Protein AF-A0AA43S3T0-F1 (afdb_monomer)

Structure (mmCIF, N/CA/C/O backbone):
data_AF-A0AA43S3T0-F1
#
_entry.id   AF-A0AA43S3T0-F1
#
loop_
_atom_site.group_PDB
_atom_site.id
_atom_site.type_symbol
_atom_site.label_atom_id
_atom_site.label_alt_id
_atom_site.label_comp_id
_atom_site.label_asym_id
_atom_site.label_entity_id
_atom_site.label_seq_id
_atom_site.pdbx_PDB_ins_code
_atom_site.Cartn_x
_atom_site.Cartn_y
_atom_site.Cartn_z
_atom_site.occupancy
_atom_site.B_iso_or_equiv
_atom_site.auth_seq_id
_atom_site.auth_comp_id
_atom_site.auth_asym_id
_atom_site.auth_atom_id
_atom_site.pdbx_PDB_model_num
ATOM 1 N N . MET A 1 1 ? -4.578 -2.509 16.527 1.00 83.94 1 MET A N 1
ATOM 2 C CA . MET A 1 1 ? -5.750 -3.206 15.961 1.00 83.94 1 MET A CA 1
ATOM 3 C C . MET A 1 1 ? -5.403 -3.495 14.519 1.00 83.94 1 MET A C 1
ATOM 5 O O . MET A 1 1 ? -5.142 -2.548 13.789 1.00 83.94 1 MET A O 1
ATOM 9 N N . VAL A 1 2 ? -5.356 -4.769 14.134 1.00 89.44 2 VAL A N 1
ATOM 10 C CA . VAL A 1 2 ? -5.091 -5.154 12.743 1.00 89.44 2 VAL A CA 1
ATOM 11 C C . VAL A 1 2 ? -6.411 -5.139 11.975 1.00 89.44 2 VAL A C 1
ATOM 13 O O . VAL A 1 2 ? -7.426 -5.616 12.489 1.00 89.44 2 VAL A O 1
ATOM 16 N N . LYS A 1 3 ? -6.415 -4.540 10.783 1.00 90.69 3 LYS A N 1
ATOM 17 C CA . LYS A 1 3 ? -7.557 -4.528 9.860 1.00 90.69 3 LYS A CA 1
ATOM 18 C C . LYS A 1 3 ? -7.117 -4.982 8.477 1.00 90.69 3 LYS A C 1
ATOM 20 O O . LYS A 1 3 ? -6.060 -4.569 8.008 1.00 90.69 3 LYS A O 1
ATOM 25 N N . SER A 1 4 ? -7.959 -5.762 7.814 1.00 94.06 4 SER A N 1
ATOM 26 C CA . SER A 1 4 ? -7.702 -6.257 6.463 1.00 94.06 4 SER A CA 1
ATOM 27 C C . SER A 1 4 ? -8.388 -5.364 5.428 1.00 94.06 4 SER A C 1
ATOM 29 O O . SER A 1 4 ? -9.544 -4.972 5.598 1.00 94.06 4 SER A O 1
ATOM 31 N N . TYR A 1 5 ? -7.677 -5.036 4.351 1.00 94.38 5 TYR A N 1
ATOM 32 C CA . TYR A 1 5 ? -8.184 -4.211 3.257 1.00 94.38 5 TYR A CA 1
ATOM 33 C C . TYR A 1 5 ? -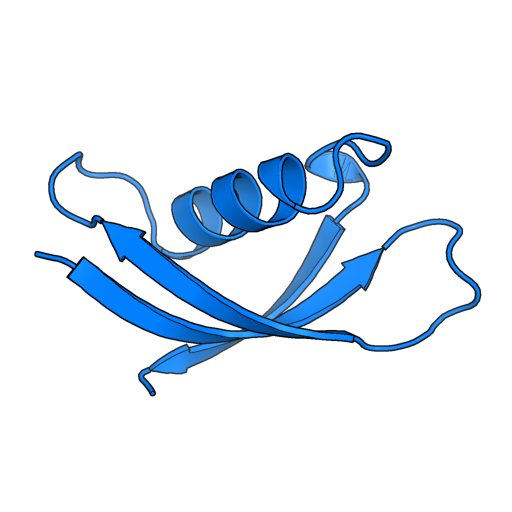7.988 -4.911 1.918 1.00 94.38 5 TYR A C 1
ATOM 35 O O . TYR A 1 5 ? -6.906 -5.417 1.629 1.00 94.38 5 TYR A O 1
ATOM 43 N N . ASN A 1 6 ? -9.015 -4.879 1.070 1.00 95.62 6 ASN A N 1
ATOM 44 C CA . ASN A 1 6 ? -8.873 -5.176 -0.351 1.00 95.62 6 ASN A CA 1
ATOM 45 C C . ASN A 1 6 ? -8.413 -3.908 -1.067 1.00 95.62 6 ASN A C 1
ATOM 47 O O . ASN A 1 6 ? -9.136 -2.908 -1.091 1.00 95.62 6 ASN A O 1
ATOM 51 N N . VAL A 1 7 ? -7.215 -3.949 -1.641 1.00 95.81 7 VAL A N 1
ATOM 52 C CA . VAL A 1 7 ? -6.552 -2.791 -2.241 1.00 95.81 7 VAL A CA 1
ATOM 53 C C . VAL A 1 7 ? -6.421 -2.979 -3.739 1.00 95.81 7 VAL A C 1
ATOM 55 O O . VAL A 1 7 ? -5.919 -4.001 -4.202 1.00 95.81 7 VAL A O 1
ATOM 58 N N . ARG A 1 8 ? -6.832 -1.954 -4.483 1.00 95.25 8 ARG A N 1
ATOM 59 C CA . ARG A 1 8 ? -6.592 -1.803 -5.916 1.00 95.25 8 ARG A CA 1
ATOM 60 C C . ARG A 1 8 ? -5.459 -0.808 -6.126 1.00 95.25 8 ARG A C 1
ATOM 62 O O . ARG A 1 8 ? -5.572 0.345 -5.705 1.00 95.25 8 ARG A O 1
ATOM 69 N N . TYR A 1 9 ? -4.394 -1.231 -6.793 1.00 94.56 9 TYR A N 1
ATOM 70 C CA . TYR A 1 9 ? -3.206 -0.409 -7.026 1.00 94.56 9 TYR A CA 1
ATOM 71 C C . TYR A 1 9 ? -2.598 -0.670 -8.409 1.00 94.56 9 TYR A C 1
ATOM 73 O O . TYR A 1 9 ? -2.958 -1.618 -9.105 1.00 94.56 9 TYR A O 1
ATOM 81 N N . SER A 1 10 ? -1.672 0.185 -8.824 1.00 94.00 10 SER A N 1
ATOM 82 C CA . SER A 1 10 ? -0.855 -0.008 -10.022 1.00 94.00 10 SER A CA 1
ATOM 83 C C . SER A 1 10 ? 0.602 0.310 -9.731 1.00 94.00 10 SER A C 1
ATOM 85 O O . SER A 1 10 ? 0.894 1.203 -8.936 1.00 94.00 10 SER A O 1
ATOM 87 N N . LEU A 1 11 ? 1.500 -0.383 -10.425 1.00 92.81 11 LEU A N 1
ATOM 88 C CA . LEU A 1 11 ? 2.941 -0.161 -10.352 1.00 92.81 11 LEU A CA 1
ATOM 89 C C . LEU A 1 11 ? 3.398 0.610 -11.591 1.00 92.81 11 LEU A C 1
ATOM 91 O O . LEU A 1 11 ? 3.056 0.259 -12.723 1.00 92.81 11 LEU A O 1
ATOM 95 N N . LYS A 1 12 ? 4.172 1.672 -11.393 1.00 89.75 12 LYS A N 1
ATOM 96 C CA . LYS A 1 12 ? 4.706 2.507 -12.467 1.00 89.75 12 LYS A CA 1
ATOM 97 C C . LYS A 1 12 ? 5.655 1.692 -13.343 1.00 89.75 12 LYS A C 1
ATOM 99 O O . LYS A 1 12 ? 6.553 1.023 -12.854 1.00 89.75 12 LYS A O 1
ATOM 104 N N . GLY A 1 13 ? 5.468 1.740 -14.658 1.00 83.94 13 GLY A N 1
ATOM 105 C CA . GLY A 1 13 ? 6.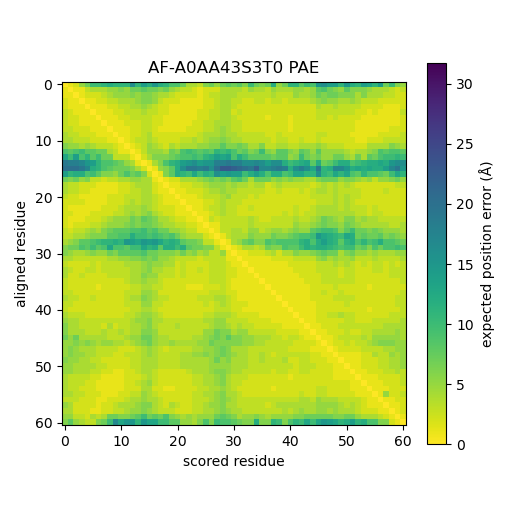310 0.998 -15.606 1.00 83.94 13 GLY A CA 1
ATOM 106 C C . GLY A 1 13 ? 5.966 -0.489 -15.745 1.00 83.94 13 GLY A C 1
ATOM 107 O O . GLY A 1 13 ? 6.347 -1.094 -16.747 1.00 83.94 13 GLY A O 1
ATOM 108 N N . ALA A 1 14 ? 5.165 -1.068 -14.841 1.00 80.56 14 ALA A N 1
ATOM 109 C CA . ALA A 1 14 ? 4.422 -2.272 -15.187 1.00 80.56 14 ALA A CA 1
ATOM 110 C C . ALA A 1 14 ? 3.418 -1.877 -16.279 1.00 80.56 14 ALA A C 1
ATOM 112 O O . ALA A 1 14 ? 2.698 -0.889 -16.123 1.00 80.56 14 ALA A O 1
ATOM 113 N N . ARG A 1 15 ? 3.400 -2.596 -17.414 1.00 71.50 15 ARG A N 1
ATOM 114 C CA . ARG A 1 15 ? 2.372 -2.417 -18.462 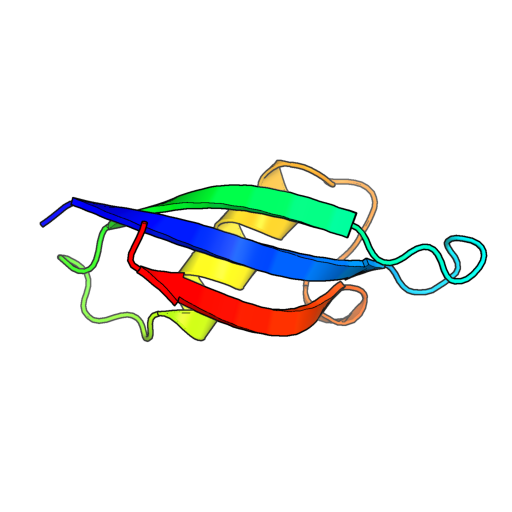1.00 71.50 15 ARG A CA 1
ATOM 115 C C . ARG A 1 15 ? 1.025 -2.324 -17.751 1.00 71.50 15 ARG A C 1
ATOM 117 O O . ARG A 1 15 ? 0.698 -3.293 -17.088 1.00 71.50 15 ARG A O 1
ATOM 124 N N . SER A 1 16 ? 0.343 -1.176 -17.821 1.00 62.69 16 SER A N 1
ATOM 125 C CA . SER A 1 16 ? -0.773 -0.738 -16.960 1.00 62.69 16 SER A CA 1
ATOM 126 C C . SER A 1 16 ? -1.788 -1.830 -16.591 1.00 62.69 16 SER A C 1
ATOM 128 O O . SER A 1 16 ? -2.876 -1.899 -17.155 1.00 62.69 16 SER A O 1
ATOM 130 N N . ILE A 1 17 ? -1.433 -2.677 -15.631 1.00 83.75 17 ILE A N 1
ATOM 131 C CA . ILE A 1 17 ? -2.265 -3.749 -15.100 1.00 83.75 17 ILE A CA 1
ATOM 132 C C . ILE A 1 17 ? -2.662 -3.289 -13.705 1.00 83.75 17 ILE A C 1
ATOM 134 O O . ILE A 1 17 ? -1.805 -3.127 -12.830 1.00 83.75 17 ILE A O 1
ATOM 138 N N . GLU A 1 18 ? -3.957 -3.036 -13.517 1.00 90.62 18 GLU A N 1
ATOM 139 C CA . GLU A 1 18 ? -4.518 -2.887 -12.179 1.00 90.62 18 GLU A CA 1
ATOM 140 C C . GLU A 1 18 ? -4.315 -4.201 -11.421 1.00 90.62 18 GLU A C 1
ATOM 142 O O . GLU A 1 18 ? -4.669 -5.280 -11.900 1.00 90.62 18 GLU A O 1
ATOM 147 N N . GLN A 1 19 ? -3.723 -4.100 -10.238 1.00 92.50 19 GLN A N 1
ATOM 148 C CA . GLN A 1 19 ? -3.476 -5.216 -9.343 1.00 92.50 19 GLN A CA 1
ATOM 149 C C . GLN A 1 19 ? -4.395 -5.117 -8.134 1.00 92.50 19 GLN A C 1
ATOM 151 O O . GLN A 1 19 ? -4.757 -4.027 -7.685 1.00 92.50 19 GLN A O 1
ATOM 156 N N . TYR A 1 20 ? -4.749 -6.282 -7.605 1.00 94.12 20 TYR A N 1
ATOM 157 C CA . TYR A 1 20 ? -5.599 -6.420 -6.435 1.00 94.12 20 TYR A CA 1
ATOM 158 C C . TYR A 1 20 ? -4.867 -7.257 -5.401 1.00 94.12 20 TYR A C 1
ATOM 160 O O . TYR A 1 20 ? -4.354 -8.331 -5.720 1.00 94.12 20 TYR A O 1
ATOM 168 N N . LYS A 1 21 ? -4.816 -6.768 -4.164 1.00 94.19 21 LYS A N 1
ATOM 169 C CA . LYS A 1 21 ? -4.192 -7.487 -3.057 1.00 94.19 21 LYS A CA 1
ATOM 170 C C . LYS A 1 21 ? -4.937 -7.232 -1.757 1.00 94.19 21 LYS A C 1
ATOM 172 O O . LYS A 1 21 ? -5.368 -6.113 -1.486 1.00 94.19 21 LYS A O 1
ATOM 177 N N . MET A 1 22 ? -5.053 -8.282 -0.954 1.00 95.50 22 MET A N 1
ATOM 178 C CA . MET A 1 22 ? -5.450 -8.162 0.440 1.00 95.50 22 MET A CA 1
ATOM 179 C C . MET A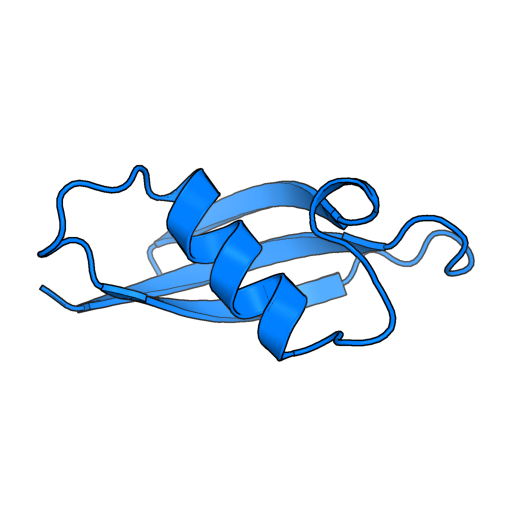 1 22 ? -4.224 -7.788 1.271 1.00 95.50 22 MET A C 1
ATOM 181 O O . MET A 1 22 ? -3.200 -8.466 1.184 1.00 95.50 22 MET A O 1
ATOM 185 N N . VAL A 1 23 ? -4.326 -6.708 2.038 1.00 94.00 23 VAL A N 1
ATOM 186 C CA . VAL A 1 23 ? -3.263 -6.236 2.934 1.00 94.00 23 VAL A CA 1
ATOM 187 C C . VAL A 1 23 ? -3.774 -6.173 4.363 1.00 94.00 23 VAL A C 1
ATOM 189 O O . VAL A 1 23 ? -4.926 -5.800 4.604 1.00 94.00 23 VAL A O 1
ATOM 192 N N . GLU A 1 24 ? -2.913 -6.527 5.306 1.00 92.94 24 GLU A N 1
ATOM 193 C CA . GLU A 1 24 ? -3.180 -6.406 6.733 1.00 92.94 24 GLU A CA 1
ATOM 194 C C . GLU A 1 24 ? -2.487 -5.151 7.255 1.00 92.94 24 GLU A C 1
ATOM 196 O O . GLU A 1 24 ? -1.283 -4.982 7.120 1.00 92.94 24 GLU A O 1
ATOM 201 N N . VAL A 1 25 ? -3.260 -4.234 7.828 1.00 90.00 25 VAL A N 1
ATOM 202 C CA . VAL A 1 25 ? -2.765 -2.941 8.302 1.00 90.00 25 VAL A CA 1
ATOM 203 C C . VAL A 1 25 ? -2.893 -2.874 9.813 1.00 90.00 25 VAL A C 1
ATOM 205 O O . VAL A 1 25 ? -4.003 -2.943 10.353 1.00 90.00 25 VAL A O 1
ATOM 208 N N . ASP A 1 26 ? -1.766 -2.676 10.497 1.00 87.38 26 ASP A N 1
ATOM 209 C CA . ASP A 1 26 ? -1.760 -2.362 11.921 1.00 87.38 26 ASP A CA 1
ATOM 210 C C . ASP A 1 26 ? -1.915 -0.853 12.158 1.00 87.38 26 ASP A C 1
ATOM 212 O O . ASP A 1 26 ? -0.996 -0.059 11.956 1.00 87.38 26 ASP A O 1
ATOM 216 N N . THR A 1 27 ? -3.089 -0.448 12.648 1.00 80.25 27 THR A N 1
ATOM 217 C CA . THR A 1 27 ? -3.382 0.957 12.967 1.00 80.25 27 THR A CA 1
ATOM 218 C C . THR A 1 27 ? -2.942 1.367 14.379 1.00 80.25 27 THR A C 1
ATOM 220 O O . THR A 1 27 ? -3.344 2.426 14.857 1.00 80.25 27 THR A O 1
ATOM 223 N N . SER A 1 28 ? -2.175 0.539 15.098 1.00 83.12 28 SER A N 1
ATOM 224 C CA . SER A 1 28 ? -1.763 0.824 16.488 1.00 83.12 28 SER A CA 1
ATOM 225 C C . SER A 1 28 ? -0.718 1.936 16.596 1.00 83.12 28 SER A C 1
ATOM 227 O O . SER A 1 28 ? -0.618 2.579 17.636 1.00 83.12 28 SER A O 1
ATOM 229 N N . TYR A 1 29 ? 0.040 2.180 15.525 1.00 77.81 29 TYR A N 1
ATOM 230 C CA . TYR A 1 29 ? 1.186 3.094 15.518 1.00 77.81 29 TYR A CA 1
ATOM 231 C C . TYR A 1 29 ? 0.853 4.522 15.052 1.00 77.81 29 TYR A C 1
ATOM 233 O O . TYR A 1 29 ? 1.753 5.340 14.890 1.00 77.81 29 TYR A O 1
ATOM 241 N 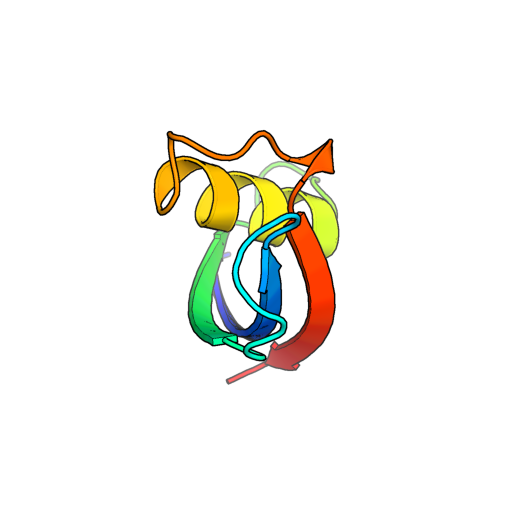N . GLY A 1 30 ? -0.428 4.842 14.834 1.00 82.12 30 GLY A N 1
ATOM 242 C CA . GLY A 1 30 ? -0.870 6.193 14.460 1.00 82.12 30 GLY A CA 1
ATOM 243 C C . GLY A 1 30 ? -0.600 6.600 13.004 1.00 82.12 30 GLY A C 1
ATOM 244 O O . GLY A 1 30 ? -0.766 7.771 12.670 1.00 82.12 30 GLY A O 1
ATOM 245 N N . LEU A 1 31 ? -0.209 5.660 12.136 1.00 88.62 31 LEU A N 1
ATOM 246 C CA . LEU A 1 31 ? -0.111 5.881 10.689 1.00 88.62 31 LEU A CA 1
ATOM 247 C C . LEU A 1 31 ? -1.500 5.963 10.045 1.00 88.62 31 LEU A C 1
ATOM 249 O O . LEU A 1 31 ? -2.459 5.342 10.516 1.00 88.62 31 LEU A O 1
ATOM 253 N N . SER A 1 32 ? -1.607 6.709 8.942 1.00 90.75 32 SER A N 1
ATOM 254 C CA . SER A 1 32 ? -2.819 6.670 8.122 1.00 90.75 32 SER A CA 1
ATOM 255 C C . SER A 1 32 ? -2.943 5.313 7.418 1.00 90.75 32 SER A C 1
ATOM 257 O O . SER A 1 32 ? -1.946 4.645 7.147 1.00 90.75 32 SER A O 1
ATOM 259 N N . ILE A 1 33 ? -4.174 4.912 7.082 1.00 89.88 33 ILE A N 1
ATOM 260 C CA . ILE A 1 33 ? -4.424 3.649 6.367 1.00 89.88 33 ILE A CA 1
ATOM 261 C C . ILE A 1 33 ? -3.632 3.611 5.055 1.00 89.88 33 ILE A C 1
ATOM 263 O O . ILE A 1 33 ? -2.994 2.610 4.761 1.00 89.88 33 ILE A O 1
ATOM 267 N N . GLU A 1 34 ? -3.628 4.710 4.299 1.00 90.19 34 GLU A N 1
ATOM 268 C CA . GLU A 1 34 ? -2.899 4.813 3.031 1.00 90.19 34 GLU A CA 1
ATOM 269 C C . GLU A 1 34 ? -1.391 4.600 3.210 1.00 90.19 34 GLU A C 1
ATOM 271 O O . GLU A 1 34 ? -0.783 3.855 2.446 1.00 90.19 34 GLU A O 1
ATOM 276 N N . GLN A 1 35 ? -0.790 5.190 4.250 1.00 90.62 35 GLN A N 1
ATOM 277 C CA . GLN A 1 35 ? 0.633 5.006 4.545 1.00 90.62 35 GLN A CA 1
ATOM 278 C C . GLN A 1 35 ? 0.952 3.549 4.875 1.00 90.62 35 GLN A C 1
ATOM 280 O O . GLN A 1 35 ? 1.915 3.000 4.346 1.00 90.62 35 GLN A O 1
ATOM 285 N N . SER A 1 36 ? 0.136 2.908 5.712 1.00 91.50 36 SER A N 1
ATOM 286 C CA . SER A 1 36 ? 0.322 1.496 6.047 1.00 91.50 36 SER A CA 1
ATOM 287 C C . SER A 1 36 ? 0.146 0.581 4.834 1.00 91.50 36 SER A C 1
ATOM 289 O O . SER A 1 36 ? 0.927 -0.348 4.661 1.00 91.50 36 SER A O 1
ATOM 291 N N . VAL A 1 37 ? -0.831 0.866 3.966 1.00 92.88 37 VAL A N 1
ATOM 292 C CA . VAL A 1 37 ? -1.029 0.138 2.704 1.00 92.88 37 VAL A CA 1
ATO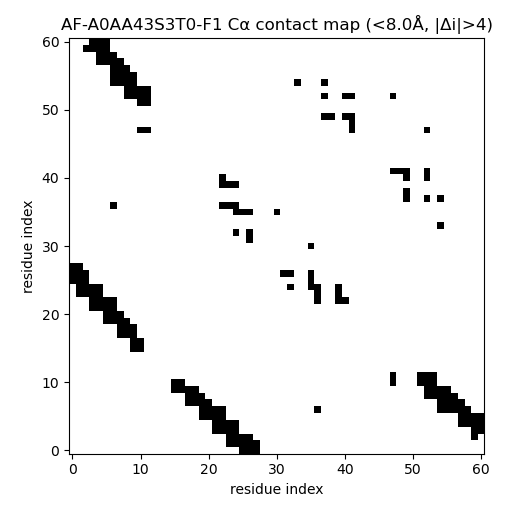M 293 C C . VAL A 1 37 ? 0.194 0.284 1.796 1.00 92.88 37 VAL A C 1
ATOM 295 O O . VAL A 1 37 ? 0.656 -0.704 1.235 1.00 92.88 37 VAL A O 1
ATOM 298 N N . LEU A 1 38 ? 0.732 1.497 1.647 1.00 92.31 38 LEU A N 1
ATOM 299 C CA . LEU A 1 38 ? 1.909 1.749 0.811 1.00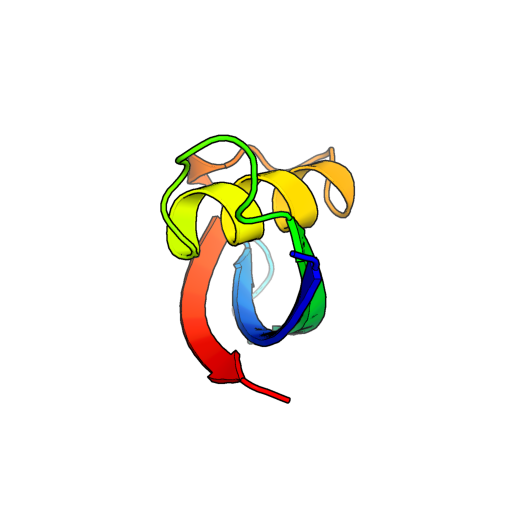 92.31 38 LEU A CA 1
ATOM 300 C C . LEU A 1 38 ? 3.159 1.027 1.324 1.00 92.31 38 LEU A C 1
ATOM 302 O O . LEU A 1 38 ? 3.916 0.501 0.511 1.00 92.31 38 LEU A O 1
ATOM 306 N N . ILE A 1 39 ? 3.364 0.984 2.644 1.00 90.12 39 ILE A N 1
ATOM 307 C CA . ILE A 1 39 ? 4.479 0.250 3.260 1.00 90.12 39 ILE A CA 1
ATOM 308 C C . ILE A 1 39 ? 4.379 -1.233 2.902 1.00 90.12 39 ILE A C 1
ATOM 310 O O . ILE A 1 39 ? 5.298 -1.754 2.271 1.00 90.12 39 ILE A O 1
ATOM 314 N N . GLU A 1 40 ? 3.240 -1.861 3.202 1.00 92.06 40 GLU A N 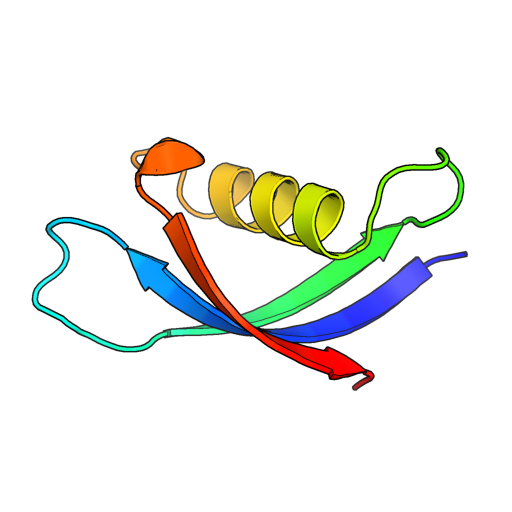1
ATOM 315 C CA . GLU A 1 40 ? 2.995 -3.280 2.922 1.00 92.06 40 GLU A CA 1
ATOM 316 C C . GLU A 1 40 ? 3.167 -3.594 1.427 1.00 92.06 40 GLU A C 1
ATOM 318 O O . GLU A 1 40 ? 3.846 -4.547 1.047 1.00 92.06 40 GLU A O 1
ATOM 323 N N . LEU A 1 41 ? 2.599 -2.766 0.540 1.00 93.00 41 LEU A N 1
ATOM 324 C CA . LEU A 1 41 ? 2.760 -2.951 -0.902 1.00 93.00 41 LEU A CA 1
ATOM 325 C C . LEU A 1 41 ? 4.224 -2.820 -1.344 1.00 93.00 41 LEU A C 1
ATOM 327 O O . LEU A 1 41 ? 4.634 -3.577 -2.220 1.00 93.00 41 LEU A O 1
ATOM 331 N N . SER A 1 42 ? 5.013 -1.923 -0.746 1.00 91.69 42 SER A N 1
ATOM 332 C CA . SER A 1 42 ? 6.441 -1.792 -1.075 1.00 91.69 42 SER A CA 1
ATOM 333 C C . SER A 1 42 ? 7.273 -2.981 -0.589 1.00 91.69 42 SER A C 1
ATOM 335 O O . SER A 1 42 ? 8.185 -3.410 -1.287 1.00 91.69 42 SER A O 1
ATOM 337 N N . GLU A 1 43 ? 6.928 -3.579 0.556 1.00 90.81 43 GLU A N 1
ATOM 338 C CA . GLU A 1 43 ? 7.588 -4.798 1.042 1.00 90.81 43 GLU A CA 1
ATOM 339 C C . GLU A 1 43 ? 7.296 -5.997 0.132 1.00 90.81 43 GLU A C 1
ATOM 341 O O . GLU A 1 43 ? 8.140 -6.871 -0.064 1.00 90.81 43 GLU A O 1
ATOM 346 N N . CYS A 1 44 ? 6.110 -6.014 -0.476 1.00 89.75 44 CYS A N 1
ATOM 347 C CA . CYS A 1 44 ? 5.693 -7.058 -1.407 1.00 89.75 44 CYS A CA 1
ATOM 348 C C . CYS A 1 44 ? 6.280 -6.910 -2.812 1.00 89.75 44 CYS A C 1
ATOM 350 O O . CYS A 1 44 ? 6.329 -7.891 -3.551 1.00 89.75 44 CYS A O 1
ATOM 352 N N . HIS A 1 45 ? 6.678 -5.693 -3.171 1.00 89.81 45 HIS A N 1
ATOM 353 C CA . HIS A 1 45 ? 7.206 -5.311 -4.476 1.00 89.81 45 HIS A CA 1
ATOM 354 C C . HIS A 1 45 ? 8.517 -4.544 -4.272 1.00 89.81 45 HIS A C 1
ATOM 356 O O . HIS A 1 45 ? 8.573 -3.347 -4.555 1.00 89.81 45 HIS A O 1
ATOM 362 N N . PRO A 1 46 ? 9.569 -5.196 -3.738 1.00 87.81 46 PRO A N 1
ATOM 363 C CA . PRO A 1 46 ? 10.797 -4.525 -3.309 1.00 87.81 46 PRO A CA 1
ATOM 364 C C . PRO A 1 46 ? 11.562 -3.862 -4.462 1.00 87.81 46 PRO A C 1
ATOM 366 O O . PRO A 1 46 ? 12.444 -3.037 -4.220 1.00 87.81 46 PRO A O 1
ATOM 369 N N . GLU A 1 47 ? 11.252 -4.204 -5.717 1.00 90.06 47 GLU A N 1
ATOM 370 C CA . GLU A 1 47 ? 11.814 -3.522 -6.885 1.00 90.06 47 GLU A CA 1
ATOM 371 C C . GLU A 1 47 ? 11.138 -2.174 -7.203 1.00 90.06 47 GLU A C 1
ATOM 373 O O . GLU A 1 47 ? 11.664 -1.405 -8.011 1.00 90.06 47 GLU A O 1
ATOM 378 N N . TYR A 1 48 ? 10.009 -1.864 -6.560 1.00 88.69 48 TYR A N 1
ATOM 379 C CA . TYR A 1 48 ? 9.265 -0.619 -6.717 1.00 88.69 48 TYR A CA 1
ATOM 380 C C . TYR A 1 48 ? 9.369 0.222 -5.449 1.00 88.69 48 TYR A C 1
ATOM 382 O O . TYR A 1 48 ? 9.132 -0.243 -4.334 1.00 88.69 48 TYR A O 1
ATOM 390 N N . LYS A 1 49 ? 9.692 1.506 -5.604 1.00 88.75 49 LYS A N 1
ATOM 391 C CA . LYS A 1 49 ? 9.648 2.431 -4.471 1.00 88.75 49 LYS A CA 1
ATOM 392 C C . LYS A 1 49 ? 8.196 2.797 -4.155 1.00 88.75 49 LYS A C 1
ATOM 394 O O . LYS A 1 49 ? 7.356 2.738 -5.049 1.00 88.75 49 LYS A O 1
ATOM 399 N N . PRO A 1 50 ? 7.888 3.296 -2.945 1.00 87.06 50 PRO A N 1
ATOM 400 C CA . PRO A 1 50 ? 6.545 3.787 -2.625 1.00 87.06 50 PRO A CA 1
ATOM 401 C C . PRO A 1 50 ? 6.012 4.829 -3.624 1.00 87.06 50 PRO A C 1
ATOM 403 O O . PRO A 1 50 ? 4.828 4.836 -3.932 1.00 87.06 50 PRO A O 1
ATOM 406 N N . GLU A 1 51 ? 6.891 5.668 -4.187 1.00 90.19 51 GLU A N 1
ATOM 407 C CA . GLU A 1 51 ? 6.558 6.654 -5.232 1.00 90.19 51 GLU A CA 1
ATOM 408 C C . GLU A 1 51 ? 6.177 6.034 -6.591 1.00 90.19 51 GLU A C 1
ATOM 410 O O . GLU A 1 51 ? 5.561 6.695 -7.429 1.00 90.19 51 GLU A O 1
ATOM 415 N N . ASP A 1 52 ? 6.528 4.767 -6.813 1.00 91.31 52 ASP A N 1
ATOM 416 C CA . ASP A 1 52 ? 6.176 3.997 -8.004 1.00 91.31 52 ASP A CA 1
ATOM 417 C C . ASP A 1 52 ? 4.855 3.228 -7.828 1.00 91.31 52 ASP A C 1
ATOM 419 O O . ASP A 1 52 ? 4.372 2.614 -8.782 1.00 91.31 52 ASP A O 1
ATOM 423 N N . ILE A 1 53 ? 4.242 3.270 -6.640 1.00 92.69 53 ILE A N 1
ATOM 424 C CA . ILE A 1 53 ? 2.983 2.592 -6.324 1.00 92.69 53 ILE A CA 1
ATOM 425 C C . ILE A 1 53 ? 1.867 3.632 -6.260 1.00 92.69 53 ILE A C 1
ATOM 427 O O . ILE A 1 53 ? 1.882 4.549 -5.447 1.00 92.69 53 ILE A O 1
ATOM 431 N N . THR A 1 54 ? 0.857 3.486 -7.113 1.00 92.81 54 THR A N 1
ATOM 432 C CA . THR A 1 54 ? -0.359 4.306 -7.048 1.00 92.81 54 THR A CA 1
ATOM 433 C C . THR A 1 54 ? -1.493 3.467 -6.500 1.00 92.81 54 THR A C 1
ATOM 435 O O . THR A 1 54 ? -1.879 2.473 -7.118 1.00 92.81 54 THR A O 1
ATOM 438 N N . VAL A 1 55 ? -2.040 3.866 -5.355 1.00 93.50 55 VAL A N 1
ATOM 439 C CA . VAL A 1 55 ? -3.210 3.215 -4.773 1.00 93.50 55 VAL A CA 1
ATOM 440 C C . VAL A 1 55 ? -4.472 3.911 -5.282 1.00 93.50 55 VAL A C 1
ATOM 442 O O . VAL A 1 55 ? -4.657 5.106 -5.079 1.00 93.50 55 VAL A O 1
ATOM 445 N N . HIS A 1 56 ? -5.348 3.165 -5.957 1.00 94.06 56 HIS A N 1
ATOM 446 C CA . HIS A 1 56 ? -6.575 3.703 -6.560 1.00 94.06 56 HIS A CA 1
ATOM 447 C C . HIS A 1 56 ? -7.762 3.664 -5.604 1.00 94.06 56 HIS A C 1
ATOM 449 O O . HIS A 1 56 ? -8.636 4.525 -5.652 1.00 94.06 56 HIS A O 1
ATOM 455 N N . SER A 1 57 ? -7.847 2.616 -4.786 1.00 94.00 57 SER A N 1
ATOM 456 C CA . SER A 1 57 ? -8.903 2.444 -3.787 1.00 94.00 57 SER A CA 1
ATOM 457 C C . SER A 1 57 ? -8.544 1.330 -2.812 1.00 94.00 57 SER A C 1
ATOM 459 O O . SER A 1 57 ? -7.934 0.336 -3.204 1.00 94.00 57 SER A O 1
ATOM 461 N N . TRP A 1 58 ? -9.005 1.445 -1.573 1.00 93.81 58 TRP A N 1
ATOM 462 C CA . TRP A 1 58 ? -8.976 0.372 -0.585 1.00 93.81 58 TRP A CA 1
ATOM 463 C C . TRP A 1 58 ? -10.307 0.326 0.153 1.00 93.81 58 TRP A C 1
ATOM 465 O O . TRP A 1 58 ? -10.877 1.361 0.497 1.00 93.81 58 TRP A O 1
ATOM 475 N N . VAL A 1 59 ? -10.809 -0.880 0.389 1.00 92.81 59 VAL A N 1
ATOM 476 C CA . VAL A 1 59 ? -12.053 -1.108 1.129 1.00 92.81 59 VAL A CA 1
ATOM 477 C C . VAL A 1 59 ? -11.795 -2.107 2.243 1.00 92.81 59 VAL A C 1
ATOM 479 O O . VAL A 1 59 ? -10.999 -3.030 2.066 1.00 92.81 59 VAL A O 1
ATOM 482 N N . ILE A 1 60 ? -12.433 -1.899 3.395 1.00 90.69 60 ILE A N 1
ATOM 483 C CA . ILE A 1 60 ? -12.376 -2.858 4.505 1.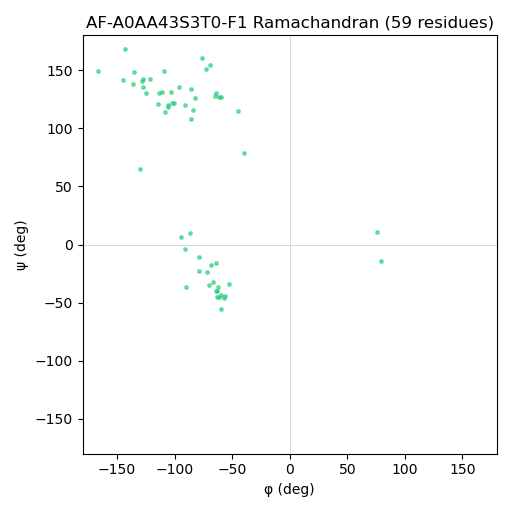00 90.69 60 ILE A CA 1
ATOM 484 C C . ILE A 1 60 ? -12.949 -4.183 3.993 1.00 90.69 60 ILE A C 1
ATOM 486 O O . ILE A 1 60 ? -14.032 -4.184 3.402 1.00 90.69 60 ILE A O 1
ATOM 490 N N . ALA A 1 61 ? -12.181 -5.259 4.165 1.00 81.62 61 ALA A N 1
ATOM 491 C CA . ALA A 1 61 ? -12.603 -6.620 3.850 1.00 81.62 61 ALA A CA 1
ATOM 492 C C . ALA A 1 61 ? -13.454 -7.210 4.982 1.00 81.62 61 ALA A C 1
ATOM 494 O O . ALA A 1 61 ? -13.167 -6.896 6.162 1.00 81.62 61 ALA A O 1
#

Sequence (61 aa):
MVKSYNVRYSLKGARSIEQYKMVEVDTSYGLSIEQSVLIELSECHPEYKPEDITVHSWVIA

Secondary structure (DSSP, 8-state):
-EEEEEEEEEETTS-S--EEEEEEEEGGG---HHHHHHHHHHHH-TTS-GGGEEEEEEEE-

Nearest PDB structures (foldseek):
  4zux-assembly2_e  TM=3.279E-01  e=1.731E+00  Saccharomyces cerevisiae S288C
  8t6p-assembly1_A  TM=3.421E-01  e=2.832E+00  Streptococcus pyogenes
  8coi-assembly18_R  TM=3.056E-01  e=2.082E+00  Human adenovirus sp.
  6k57-assembly1_B  TM=3.010E-01  e=3.851E+00  Streptococcus pyogenes serotype M1
  3vow-assembly2_B  TM=3.405E-01  e=8.567E+00  Homo sapiens

Mean predicted aligned error: 3.99 Å

Radius of gyration: 11.19 Å; Cα contacts (8 Å, |Δi|>4): 105; chains: 1; bounding box: 24×15×35 Å

pLDDT: mean 89.53, std 5.89, range [62.69, 95.81]

Solvent-accessible surface area (backbone atoms only — not comparable to full-atom values): 3648 Å² total; per-residue (Å²): 91,78,46,48,29,44,32,35,31,38,50,66,88,48,78,91,52,83,42,77,47,80,44,80,34,70,54,70,80,75,60,55,71,69,57,45,50,43,51,55,52,25,72,76,37,74,93,42,56,59,90,35,50,47,80,76,48,72,43,82,104

Foldseek 3Di:
DKFKKWWWKAFAPPPGDTDTDIDIFDCPVVDDPLVRVLVRVCVVVVVGHSVRMGTPDIDTD